Protein AF-A0A1B6EST2-F1 (afdb_monomer_lite)

Foldseek 3Di:
DDPVVLVVLCVVVDFDDDPNDTDGDDPVRSCVVVVNDDVVLVVLVVLLVVVVVLVPDDDPDPSVCVLLPDDDDDDPPPDDPCDSLNSNVVSCVVVVVVDPDDDCPVVVVVVVVSRDPVD

Organism: NCBI:txid1464854

pLDDT: mean 75.5, std 14.99, range [35.66, 92.44]

Sequence (119 aa):
MIVFENKILRIIYGPTQENGEWRKRHNRQIRDLYKDYDVLAHIKARRIRWARHVLRRERGSLLKEISLGKPE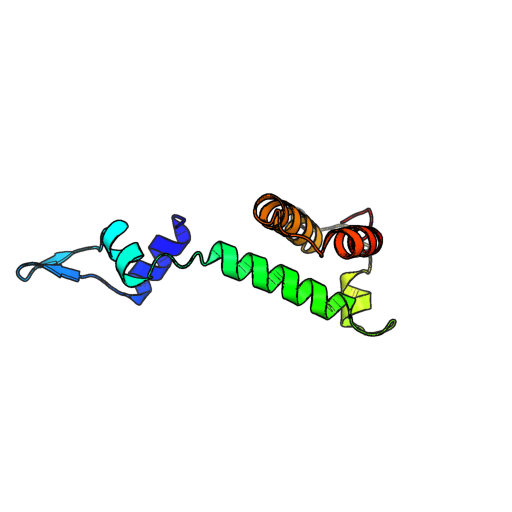GKWPLGRPKKRWWDNITRDIVKVGAAAEEAEDREMESSWCGQIPPWA

Secondary structure (DSSP, 8-state):
--HHHHHHHHHHH--EEETTEEEPPPHHHHHHHHTT--HHHHHHHHHHHHHHHHHHSPTT-HHHHHHHS---SPPPTT-----HHHHHHHHHHHHHTT---SSTHHHHHHHHTTS-TT-

Structure (mmCIF, N/CA/C/O backbone):
data_AF-A0A1B6EST2-F1
#
_entry.id   AF-A0A1B6EST2-F1
#
loop_
_atom_site.group_PDB
_atom_site.id
_atom_site.type_symbol
_atom_site.label_atom_id
_atom_site.label_alt_id
_atom_site.label_comp_id
_atom_site.label_asym_id
_atom_site.label_entity_id
_atom_site.label_seq_id
_atom_site.pdbx_PDB_ins_code
_atom_site.Cartn_x
_atom_site.Cartn_y
_atom_site.Cartn_z
_atom_site.occupancy
_atom_site.B_iso_or_equiv
_atom_site.auth_seq_id
_atom_site.auth_comp_id
_atom_site.auth_asym_id
_atom_site.auth_atom_id
_atom_site.pdbx_PDB_model_num
ATOM 1 N N . MET A 1 1 ? -11.208 -6.558 6.597 1.00 62.69 1 MET A N 1
ATOM 2 C CA . MET A 1 1 ? -9.966 -6.264 7.342 1.00 62.69 1 MET A CA 1
ATOM 3 C C . MET A 1 1 ? -9.172 -7.540 7.614 1.00 62.69 1 MET A C 1
ATOM 5 O O . MET A 1 1 ? -9.701 -8.467 8.234 1.00 62.69 1 MET A O 1
ATOM 9 N N . ILE A 1 2 ? -7.943 -7.613 7.101 1.00 76.25 2 ILE A N 1
ATOM 10 C CA . ILE A 1 2 ? -7.056 -8.791 7.174 1.00 76.25 2 ILE A CA 1
ATOM 11 C C . ILE A 1 2 ? -6.396 -8.948 8.559 1.00 76.25 2 ILE A C 1
ATOM 13 O O . ILE A 1 2 ? -6.345 -8.014 9.355 1.00 76.25 2 ILE A O 1
ATOM 17 N N . VAL A 1 3 ? -5.859 -10.139 8.863 1.00 79.06 3 VAL A N 1
ATOM 18 C CA . VAL A 1 3 ? -5.234 -10.458 10.170 1.00 79.06 3 VAL A CA 1
ATOM 19 C C . VAL A 1 3 ? -4.121 -9.472 10.548 1.00 79.06 3 VAL A C 1
ATOM 21 O O . VAL A 1 3 ? -4.037 -9.061 11.705 1.00 79.06 3 VAL A O 1
ATOM 24 N N . PHE A 1 4 ? -3.296 -9.060 9.580 1.00 81.50 4 PHE A N 1
ATOM 25 C CA . PHE A 1 4 ? -2.213 -8.101 9.809 1.00 81.50 4 PHE A CA 1
ATOM 26 C C . PHE A 1 4 ? -2.734 -6.714 10.211 1.00 81.50 4 PHE A C 1
ATOM 28 O O . PHE A 1 4 ? -2.279 -6.171 11.213 1.00 81.50 4 PHE A O 1
ATOM 35 N N . GLU A 1 5 ? -3.727 -6.175 9.498 1.00 81.19 5 GLU A N 1
ATOM 36 C CA . GLU A 1 5 ? -4.359 -4.889 9.838 1.00 81.19 5 GLU A CA 1
ATOM 37 C C . GLU A 1 5 ? -4.935 -4.927 11.253 1.00 81.19 5 GLU A C 1
ATOM 39 O O . GLU A 1 5 ? -4.609 -4.078 12.076 1.00 81.19 5 GLU A O 1
ATOM 44 N N . ASN A 1 6 ? -5.694 -5.977 11.587 1.00 85.62 6 ASN A N 1
ATOM 45 C CA . ASN A 1 6 ? -6.263 -6.137 12.927 1.00 85.62 6 ASN A CA 1
ATOM 46 C C . ASN A 1 6 ? -5.182 -6.203 14.020 1.00 85.62 6 ASN A C 1
ATOM 48 O O . ASN A 1 6 ? -5.426 -5.795 15.156 1.00 85.62 6 ASN A O 1
ATOM 52 N N . LYS A 1 7 ? -3.992 -6.735 13.709 1.00 86.12 7 LYS A N 1
ATOM 53 C CA . LYS A 1 7 ? -2.862 -6.770 14.645 1.00 86.12 7 LYS A CA 1
ATOM 54 C C . LYS A 1 7 ? -2.286 -5.371 14.865 1.00 86.12 7 LYS A C 1
ATOM 56 O O . LYS A 1 7 ? -2.124 -4.983 16.016 1.00 86.12 7 LYS A O 1
ATOM 61 N N . ILE A 1 8 ? -2.017 -4.622 13.796 1.00 86.44 8 ILE A N 1
ATOM 62 C CA . ILE A 1 8 ? -1.462 -3.262 13.879 1.00 86.44 8 ILE A CA 1
ATOM 63 C C . ILE A 1 8 ? -2.448 -2.299 14.545 1.00 86.44 8 ILE A C 1
ATOM 65 O O . ILE A 1 8 ? -2.072 -1.570 15.457 1.00 86.44 8 ILE A O 1
ATOM 69 N N . LEU A 1 9 ? -3.725 -2.341 14.167 1.00 86.00 9 LEU A N 1
ATOM 70 C CA . LEU A 1 9 ? -4.740 -1.454 14.737 1.00 86.00 9 LEU A CA 1
ATOM 71 C C . LEU A 1 9 ? -4.941 -1.690 16.239 1.00 86.00 9 LEU A C 1
ATOM 73 O O . LEU A 1 9 ? -5.159 -0.742 16.982 1.00 86.00 9 LEU A O 1
ATOM 77 N N . ARG A 1 10 ? -4.792 -2.928 16.723 1.00 90.38 10 ARG A N 1
ATOM 78 C CA . ARG A 1 10 ? -4.806 -3.218 18.167 1.00 90.38 10 ARG A CA 1
ATOM 79 C C . ARG A 1 10 ? -3.605 -2.652 18.920 1.00 90.38 10 ARG A C 1
ATOM 81 O O . ARG A 1 10 ? -3.734 -2.389 20.108 1.00 90.38 10 ARG A O 1
ATOM 88 N N . ILE A 1 11 ? -2.461 -2.491 18.256 1.00 90.06 11 ILE A N 1
ATOM 89 C CA . ILE A 1 11 ? -1.290 -1.830 18.846 1.00 90.06 11 ILE A CA 1
ATOM 90 C C . ILE A 1 11 ? -1.553 -0.324 18.942 1.00 90.06 11 ILE A C 1
ATOM 92 O O . ILE A 1 11 ? -1.305 0.261 19.986 1.00 90.06 11 ILE A O 1
ATOM 96 N N . ILE A 1 12 ? -2.112 0.280 17.887 1.00 89.88 12 ILE A N 1
ATOM 97 C CA . ILE A 1 12 ? -2.385 1.726 17.827 1.00 89.88 12 ILE A CA 1
ATOM 98 C C . ILE A 1 12 ? -3.492 2.138 18.806 1.00 89.88 12 ILE A C 1
ATOM 100 O O . ILE A 1 12 ? -3.313 3.074 19.576 1.00 89.88 12 ILE A O 1
ATOM 104 N N . TYR A 1 13 ? -4.637 1.449 18.789 1.00 88.81 13 TYR A N 1
ATOM 105 C CA . TYR A 1 13 ? -5.790 1.795 19.633 1.00 88.81 13 TYR A CA 1
ATOM 106 C C . TYR A 1 13 ? -5.711 1.240 21.057 1.00 88.81 13 TYR A C 1
ATOM 108 O O . TYR A 1 13 ? -6.545 1.584 21.895 1.00 88.81 13 TYR A O 1
ATOM 116 N N . GLY A 1 14 ? -4.756 0.347 21.317 1.00 90.44 14 GLY A N 1
ATOM 117 C CA . GLY A 1 14 ? -4.573 -0.278 22.617 1.00 90.44 14 GLY A CA 1
ATOM 118 C C . GLY A 1 14 ? -5.746 -1.159 23.086 1.00 90.44 14 GLY A C 1
ATOM 119 O O . GLY A 1 14 ? -6.721 -1.407 22.355 1.00 90.44 14 GLY A O 1
ATOM 120 N N . PRO A 1 15 ? -5.643 -1.690 24.316 1.00 91.19 15 PRO A N 1
ATOM 121 C CA . PRO A 1 15 ? -6.721 -2.425 24.970 1.00 91.19 15 PRO A CA 1
ATOM 122 C C . PRO A 1 15 ? -7.905 -1.506 25.313 1.00 91.19 15 PRO A C 1
ATOM 124 O O . PRO A 1 15 ? -7.782 -0.284 25.332 1.00 91.19 15 PRO A O 1
ATOM 127 N N . THR A 1 16 ? -9.073 -2.100 25.562 1.00 90.31 16 THR A N 1
ATOM 128 C CA . THR A 1 16 ? -10.255 -1.371 26.049 1.00 90.31 16 THR A CA 1
ATOM 129 C C . THR A 1 16 ? -10.495 -1.739 27.504 1.00 90.31 16 THR A C 1
ATOM 131 O O . THR A 1 16 ? -10.270 -2.891 27.882 1.00 90.31 16 THR A O 1
ATOM 134 N N . GLN A 1 17 ? -10.950 -0.777 28.300 1.00 91.19 17 GLN A N 1
ATOM 135 C CA . GLN A 1 17 ? -11.407 -1.036 29.657 1.00 91.19 17 GLN A CA 1
ATOM 136 C C . GLN A 1 17 ? -12.914 -1.308 29.622 1.00 91.19 17 GLN A C 1
ATOM 138 O O . GLN A 1 17 ? -13.674 -0.490 29.108 1.00 91.19 17 GLN A O 1
ATOM 143 N N . GLU A 1 18 ? -13.339 -2.456 30.140 1.00 84.94 18 GLU A N 1
ATOM 144 C CA . GLU A 1 18 ? -14.750 -2.776 30.371 1.00 84.94 18 GLU A CA 1
ATOM 145 C C . GLU A 1 18 ? -14.912 -3.201 31.828 1.00 84.94 18 GLU A C 1
ATOM 147 O O . GLU A 1 18 ? -14.202 -4.083 32.298 1.00 84.94 18 GLU A O 1
ATOM 152 N N . ASN A 1 19 ? -15.816 -2.537 32.555 1.00 84.94 19 ASN A N 1
ATOM 153 C CA . ASN A 1 19 ? -16.109 -2.812 33.968 1.00 84.94 19 ASN A CA 1
ATOM 154 C C . ASN A 1 19 ? -14.870 -2.829 34.889 1.00 84.94 19 ASN A C 1
ATOM 156 O O . ASN A 1 19 ? -14.813 -3.587 35.850 1.00 84.94 19 ASN A O 1
ATOM 160 N N . GLY A 1 20 ? -13.871 -1.991 34.595 1.00 88.62 20 GLY A N 1
ATOM 161 C CA . GLY A 1 20 ? -12.626 -1.902 35.367 1.00 88.62 20 GLY A CA 1
ATOM 162 C C . GLY A 1 20 ? -11.522 -2.867 34.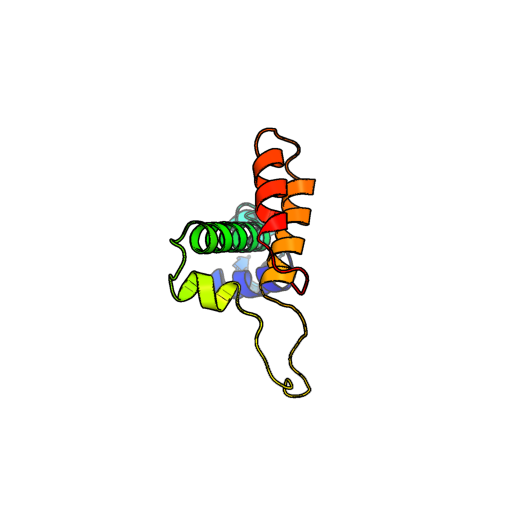922 1.00 88.62 20 GLY A C 1
ATOM 163 O O . GLY A 1 20 ? -10.367 -2.650 35.282 1.00 88.62 20 GLY A O 1
ATOM 164 N N . GLU A 1 21 ? -11.822 -3.852 34.072 1.00 91.81 21 GLU A N 1
ATOM 165 C CA . GLU A 1 21 ? -10.840 -4.805 33.554 1.00 91.81 21 GLU A CA 1
ATOM 166 C C . GLU A 1 21 ? -10.321 -4.409 32.170 1.00 91.81 21 GLU A C 1
ATOM 168 O O . GLU A 1 21 ? -11.063 -3.987 31.276 1.00 91.81 21 GLU A O 1
ATOM 173 N N . TRP A 1 22 ? -9.013 -4.577 31.972 1.00 91.31 22 TRP A N 1
ATOM 174 C CA . TRP A 1 22 ? -8.376 -4.365 30.678 1.00 91.31 22 TRP A CA 1
ATOM 175 C C . TRP A 1 22 ? -8.499 -5.611 29.818 1.00 91.31 22 TRP A C 1
ATOM 177 O O . TRP A 1 22 ? -7.993 -6.677 30.164 1.00 91.31 22 TRP A O 1
ATOM 187 N N . ARG A 1 23 ? -9.093 -5.459 28.635 1.00 92.44 23 ARG A N 1
ATOM 188 C CA . ARG A 1 23 ? -9.223 -6.560 27.683 1.00 92.44 23 ARG A CA 1
ATOM 189 C C . ARG A 1 23 ? -8.807 -6.182 26.273 1.00 92.44 23 ARG A C 1
ATOM 191 O O . ARG A 1 23 ? -8.830 -5.025 25.844 1.00 92.44 23 ARG A O 1
ATOM 198 N N . LYS A 1 24 ? -8.462 -7.209 25.498 1.00 89.50 24 LYS A N 1
ATOM 199 C CA . LYS A 1 24 ? -8.162 -7.072 24.071 1.00 89.50 24 LYS A CA 1
ATOM 200 C C . LYS A 1 24 ? -9.442 -6.743 23.295 1.00 89.50 24 LYS A C 1
ATOM 202 O O . LYS A 1 24 ? -10.459 -7.415 23.450 1.00 89.50 24 LYS A O 1
ATOM 207 N N . ARG A 1 25 ? -9.375 -5.747 22.405 1.00 91.31 25 ARG A N 1
ATOM 208 C CA . ARG A 1 25 ? -10.498 -5.360 21.530 1.00 91.31 25 ARG A CA 1
ATOM 209 C C . ARG A 1 25 ? -10.874 -6.472 20.543 1.00 91.31 25 ARG A C 1
ATOM 211 O O . ARG A 1 25 ? -9.997 -7.074 19.904 1.00 91.31 25 ARG A O 1
ATOM 218 N N . HIS A 1 26 ? -12.172 -6.706 20.351 1.00 89.44 26 HIS A N 1
ATOM 219 C CA . HIS A 1 26 ? -12.688 -7.623 19.326 1.00 89.44 26 HIS A CA 1
ATOM 220 C C . HIS A 1 26 ? -12.567 -7.031 17.917 1.00 89.44 26 HIS A C 1
ATOM 222 O O . HIS A 1 26 ? -12.454 -5.821 17.743 1.00 89.44 26 HIS A O 1
ATOM 228 N N . ASN A 1 27 ? -12.618 -7.887 16.890 1.00 87.00 27 ASN A N 1
ATOM 229 C CA . ASN A 1 27 ? -12.494 -7.441 15.497 1.00 87.00 27 ASN A CA 1
ATOM 230 C C . ASN A 1 27 ? -13.608 -6.458 15.098 1.00 87.00 27 ASN A C 1
ATOM 232 O O . ASN A 1 27 ? -13.335 -5.541 14.337 1.00 87.00 27 ASN A O 1
ATOM 236 N N . ARG A 1 28 ? -14.832 -6.616 15.626 1.00 87.44 28 ARG A N 1
ATOM 237 C CA . ARG A 1 28 ? -15.950 -5.692 15.367 1.00 87.44 28 ARG A CA 1
ATOM 238 C C . ARG A 1 28 ? -15.651 -4.283 15.887 1.00 87.44 28 ARG A C 1
ATOM 240 O O . ARG A 1 28 ? -15.635 -3.351 15.105 1.00 87.44 28 ARG A O 1
ATOM 247 N N . GLN A 1 29 ? -15.241 -4.175 17.152 1.00 88.56 29 GLN A N 1
ATOM 248 C CA . GLN A 1 29 ? -14.851 -2.903 17.775 1.00 88.56 29 GLN A CA 1
ATOM 249 C C . GLN A 1 29 ? -13.711 -2.204 17.019 1.00 88.56 29 GLN A C 1
ATOM 251 O O . GLN A 1 29 ? -13.704 -0.986 16.897 1.00 88.56 29 GLN A O 1
ATOM 256 N N . ILE A 1 30 ? -12.739 -2.965 16.503 1.00 88.00 30 ILE A N 1
ATOM 257 C CA . ILE A 1 30 ? -11.656 -2.407 15.678 1.00 88.00 30 ILE A CA 1
ATOM 258 C C . ILE A 1 30 ? -12.188 -1.869 14.342 1.00 88.00 30 ILE A C 1
ATOM 260 O O . ILE A 1 30 ? -11.745 -0.809 13.909 1.00 88.00 30 ILE A O 1
ATOM 264 N N . ARG A 1 31 ? -13.140 -2.562 13.702 1.00 83.00 31 ARG A N 1
ATOM 265 C CA . ARG A 1 31 ? -13.774 -2.087 12.460 1.00 83.00 31 ARG A CA 1
ATOM 266 C C . ARG A 1 31 ? -14.600 -0.827 12.687 1.00 83.00 31 ARG A C 1
ATOM 268 O O . ARG A 1 31 ? -14.457 0.106 11.908 1.00 83.00 31 ARG A O 1
ATOM 275 N N . ASP A 1 32 ? -15.365 -0.776 13.774 1.00 86.56 32 ASP A N 1
ATOM 276 C CA . ASP A 1 32 ? -16.189 0.384 14.125 1.00 86.56 32 ASP A CA 1
ATOM 277 C C . ASP A 1 32 ? -15.311 1.623 14.386 1.00 86.56 32 ASP A C 1
ATOM 279 O O . ASP A 1 32 ? -15.589 2.709 13.881 1.00 86.56 32 ASP A O 1
ATOM 283 N N . LEU A 1 33 ? -14.190 1.450 15.100 1.00 86.06 33 LEU A N 1
ATOM 284 C CA . LEU A 1 33 ? -13.207 2.516 15.337 1.00 86.06 33 LEU A CA 1
ATOM 285 C C . LEU A 1 33 ? -12.538 3.014 14.052 1.00 86.06 33 LEU A C 1
ATOM 287 O O . LEU A 1 33 ? -12.291 4.210 13.903 1.00 86.06 33 LEU A O 1
ATOM 291 N N . TYR A 1 34 ? -12.217 2.090 13.146 1.00 80.44 34 TYR A N 1
ATOM 292 C CA . TYR A 1 34 ? -11.515 2.385 11.900 1.00 80.44 34 TYR A CA 1
ATOM 293 C C . TYR A 1 34 ? -12.457 2.734 10.732 1.00 80.44 34 TYR A C 1
ATOM 295 O O . TYR A 1 34 ? -11.985 3.053 9.641 1.00 80.44 34 TYR A O 1
ATOM 303 N N . LYS A 1 35 ? -13.780 2.694 10.957 1.00 78.31 35 LYS A N 1
ATOM 304 C CA . LYS A 1 35 ? -14.843 3.025 9.992 1.00 78.31 35 LYS A CA 1
ATOM 305 C C . LYS A 1 35 ? -14.738 2.268 8.661 1.00 78.31 35 LYS A C 1
ATOM 307 O O . LYS A 1 35 ? -14.925 2.856 7.601 1.00 78.31 35 LYS A O 1
ATOM 312 N N . ASP A 1 36 ? -14.399 0.980 8.717 1.00 67.06 36 ASP A N 1
ATOM 313 C CA . ASP A 1 36 ? -14.292 0.098 7.538 1.00 67.06 36 ASP A CA 1
ATOM 314 C C . ASP A 1 36 ? -13.340 0.571 6.422 1.00 67.06 36 ASP A C 1
ATOM 316 O O . ASP A 1 36 ? -13.445 0.149 5.270 1.00 67.06 36 ASP A O 1
ATOM 320 N N . TYR A 1 37 ? -12.335 1.387 6.745 1.00 69.62 37 TYR A N 1
ATOM 321 C CA . TYR A 1 37 ? -11.322 1.735 5.757 1.00 69.62 37 TYR A CA 1
ATOM 322 C C . TYR A 1 37 ? -10.483 0.495 5.384 1.00 69.62 37 TYR A C 1
ATOM 324 O O . TYR A 1 37 ? -9.887 -0.165 6.239 1.00 69.62 37 TYR A O 1
ATOM 332 N N . ASP A 1 38 ? -10.445 0.143 4.098 1.00 76.19 38 ASP A N 1
ATOM 333 C CA . ASP A 1 38 ? -9.630 -0.967 3.599 1.00 76.19 38 ASP A CA 1
ATOM 334 C C . ASP A 1 38 ? -8.203 -0.465 3.321 1.00 76.19 38 ASP A C 1
ATOM 336 O O . ASP A 1 38 ? -7.907 0.132 2.279 1.00 76.19 38 ASP A O 1
ATOM 340 N N . VAL A 1 39 ? -7.296 -0.688 4.281 1.00 77.12 39 VAL A N 1
ATOM 341 C CA . VAL A 1 39 ? -5.893 -0.252 4.176 1.00 77.12 39 VAL A CA 1
ATOM 342 C C . VAL A 1 39 ? -5.213 -0.918 2.991 1.00 77.12 39 VAL A C 1
ATOM 344 O O . VAL A 1 39 ? -4.450 -0.264 2.277 1.00 77.12 39 VAL A O 1
ATOM 347 N N . LEU A 1 40 ? -5.493 -2.199 2.738 1.00 77.94 40 LEU A N 1
ATOM 348 C CA . LEU A 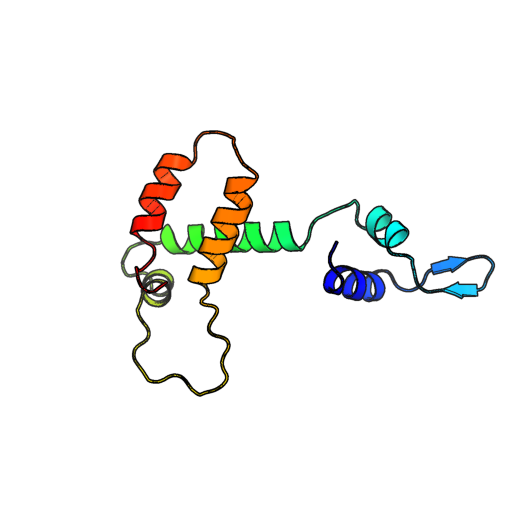1 40 ? -4.988 -2.876 1.552 1.00 77.94 40 LEU A CA 1
ATOM 349 C C . LEU A 1 40 ? -5.480 -2.209 0.271 1.00 77.94 40 LEU A C 1
ATOM 351 O O . LEU A 1 40 ? -4.666 -2.010 -0.631 1.00 77.94 40 LEU A O 1
ATOM 355 N N . ALA A 1 41 ? -6.766 -1.873 0.168 1.00 79.38 41 ALA A N 1
ATOM 356 C CA . ALA A 1 41 ? -7.294 -1.173 -1.003 1.00 79.38 41 ALA A CA 1
ATOM 357 C C . ALA A 1 41 ? -6.583 0.172 -1.209 1.00 79.38 41 ALA A C 1
ATOM 359 O O . ALA A 1 41 ? -6.112 0.455 -2.311 1.00 79.38 41 ALA A O 1
ATOM 360 N N . HIS A 1 42 ? -6.384 0.949 -0.140 1.00 82.56 42 HIS A N 1
ATOM 361 C CA . HIS A 1 42 ? -5.647 2.215 -0.211 1.00 82.56 42 HIS A CA 1
ATOM 362 C C . HIS A 1 42 ? -4.188 2.042 -0.639 1.00 82.56 42 HIS A C 1
ATOM 364 O O . HIS A 1 42 ? -3.676 2.794 -1.472 1.00 82.56 42 HIS A O 1
ATOM 370 N N . ILE A 1 43 ? -3.496 1.037 -0.096 1.00 84.62 43 ILE A N 1
ATOM 371 C CA . ILE A 1 43 ? -2.110 0.725 -0.467 1.00 84.62 43 ILE A CA 1
ATOM 372 C C . ILE A 1 43 ? -2.027 0.347 -1.950 1.00 84.62 43 ILE A C 1
ATOM 374 O O . ILE A 1 43 ? -1.126 0.823 -2.645 1.00 84.62 43 ILE A O 1
ATOM 378 N N . LYS A 1 44 ? -2.954 -0.481 -2.447 1.00 84.19 44 LYS A N 1
ATOM 379 C CA . LYS A 1 44 ? -3.024 -0.863 -3.867 1.00 84.19 44 LYS A CA 1
ATOM 380 C C . LYS A 1 44 ? -3.280 0.354 -4.753 1.00 84.19 44 LYS A C 1
ATOM 382 O O . LYS A 1 44 ? -2.526 0.584 -5.695 1.00 84.19 44 LYS A O 1
ATOM 387 N N . ALA A 1 45 ? -4.256 1.193 -4.402 1.00 83.44 45 ALA A N 1
ATOM 388 C CA . ALA A 1 45 ? -4.563 2.418 -5.137 1.00 83.44 45 ALA A CA 1
ATOM 389 C C . ALA A 1 45 ? -3.354 3.373 -5.198 1.00 83.44 45 ALA A C 1
ATOM 391 O O . ALA A 1 45 ? -3.019 3.901 -6.260 1.00 83.44 45 ALA A O 1
ATOM 392 N N . ARG A 1 46 ? -2.630 3.551 -4.083 1.00 87.69 46 ARG A N 1
ATOM 393 C CA . ARG A 1 46 ? -1.383 4.340 -4.046 1.00 87.69 46 ARG A CA 1
ATOM 394 C C . ARG A 1 46 ? -0.285 3.737 -4.911 1.00 87.69 46 ARG A C 1
ATOM 396 O O . ARG A 1 46 ? 0.428 4.491 -5.568 1.00 87.69 46 ARG A O 1
ATOM 403 N N . ARG A 1 47 ? -0.156 2.409 -4.947 1.00 88.56 47 ARG A N 1
ATOM 404 C CA . ARG A 1 47 ? 0.823 1.718 -5.797 1.00 88.56 47 ARG A CA 1
ATOM 405 C C . ARG A 1 47 ? 0.551 1.960 -7.279 1.00 88.56 47 ARG A C 1
ATOM 407 O O . ARG A 1 47 ? 1.470 2.338 -8.000 1.00 88.56 47 ARG A O 1
ATOM 414 N N . ILE A 1 48 ? -0.705 1.828 -7.705 1.00 85.69 48 ILE A N 1
ATOM 415 C CA . ILE A 1 48 ? -1.132 2.118 -9.083 1.00 85.69 48 ILE A CA 1
ATOM 416 C C . ILE A 1 48 ? -0.891 3.597 -9.414 1.00 85.69 48 ILE A C 1
ATOM 418 O O . ILE A 1 48 ? -0.295 3.917 -10.442 1.00 85.69 48 ILE A O 1
ATOM 422 N N . ARG A 1 49 ? -1.258 4.520 -8.513 1.00 87.06 49 ARG A N 1
ATOM 423 C CA . ARG A 1 49 ? -0.997 5.960 -8.689 1.00 87.06 49 ARG A CA 1
ATOM 424 C C . ARG A 1 49 ? 0.495 6.262 -8.851 1.00 87.06 49 ARG A C 1
ATOM 426 O O . ARG A 1 49 ? 0.863 7.097 -9.675 1.00 87.06 49 ARG A O 1
ATOM 433 N N . TRP A 1 50 ? 1.353 5.590 -8.088 1.00 88.56 50 TRP A N 1
ATOM 434 C CA . TRP A 1 50 ? 2.801 5.746 -8.200 1.00 88.56 50 TRP A CA 1
ATOM 435 C C . TRP A 1 50 ? 3.325 5.228 -9.538 1.00 88.56 50 TRP A C 1
ATOM 437 O O . TRP A 1 50 ? 4.087 5.923 -10.205 1.00 88.56 50 TRP A O 1
ATOM 447 N N . ALA A 1 51 ? 2.879 4.044 -9.968 1.00 86.81 51 ALA A N 1
ATOM 448 C CA . ALA A 1 51 ? 3.198 3.509 -11.290 1.00 86.81 51 ALA A CA 1
ATOM 449 C C . ALA A 1 51 ? 2.804 4.503 -12.393 1.00 86.81 51 ALA A C 1
ATOM 451 O O . ALA A 1 51 ? 3.587 4.783 -13.301 1.00 86.81 51 ALA A O 1
ATOM 452 N N . ARG A 1 52 ? 1.632 5.134 -12.235 1.00 85.12 52 ARG A N 1
ATOM 453 C CA . ARG A 1 52 ? 1.155 6.192 -13.125 1.00 85.12 52 ARG A CA 1
ATOM 454 C C . ARG A 1 52 ? 2.046 7.420 -13.149 1.00 85.12 52 ARG A C 1
ATOM 456 O O . ARG A 1 52 ? 2.315 7.957 -14.221 1.00 85.12 52 ARG A O 1
ATOM 463 N N . HIS A 1 53 ? 2.532 7.850 -11.993 1.00 85.94 53 HIS A N 1
ATOM 464 C CA . HIS A 1 53 ? 3.489 8.946 -11.913 1.00 85.94 53 HIS A CA 1
ATOM 465 C C . HIS A 1 53 ? 4.808 8.613 -12.629 1.00 85.94 53 HIS A C 1
ATOM 467 O O . HIS A 1 53 ? 5.303 9.436 -13.394 1.00 85.94 53 HIS A O 1
ATOM 473 N N . VAL A 1 54 ? 5.350 7.407 -12.428 1.00 85.94 54 VAL A N 1
ATOM 474 C CA . VAL A 1 54 ? 6.596 6.963 -13.077 1.00 85.94 54 VAL A CA 1
ATOM 475 C C . VAL A 1 54 ? 6.447 6.935 -14.599 1.00 85.94 54 VAL A C 1
ATOM 477 O O . VAL A 1 54 ? 7.312 7.451 -15.302 1.00 85.94 54 VAL A O 1
ATOM 480 N N . LEU A 1 55 ? 5.339 6.399 -15.116 1.00 83.19 55 LEU A N 1
ATOM 481 C CA . LEU A 1 55 ? 5.113 6.287 -16.559 1.00 83.19 55 LEU A CA 1
ATOM 482 C C . LEU A 1 55 ? 4.847 7.634 -17.245 1.00 83.19 55 LEU A C 1
ATOM 484 O O . LEU A 1 55 ? 5.235 7.809 -18.398 1.00 83.19 55 LEU A O 1
ATOM 488 N N . ARG A 1 56 ? 4.275 8.617 -16.540 1.00 84.00 56 ARG A N 1
ATOM 489 C CA . ARG A 1 56 ? 4.081 9.984 -17.060 1.00 84.00 56 ARG A CA 1
ATOM 490 C C . ARG A 1 56 ? 5.364 10.813 -17.152 1.00 84.00 56 ARG A C 1
ATOM 492 O O . ARG A 1 56 ? 5.334 11.874 -17.765 1.00 84.00 56 ARG A O 1
ATOM 499 N N . ARG A 1 57 ? 6.470 10.378 -16.540 1.00 86.69 57 ARG A N 1
ATOM 500 C CA . ARG A 1 57 ? 7.749 11.093 -16.658 1.00 86.69 57 ARG A CA 1
ATOM 501 C C . ARG A 1 57 ? 8.281 11.053 -18.092 1.00 86.69 57 ARG A C 1
ATOM 503 O O . ARG A 1 57 ? 7.986 10.136 -18.864 1.00 86.69 57 ARG A O 1
ATOM 510 N N . GLU A 1 58 ? 9.086 12.057 -18.420 1.00 86.81 58 GLU A N 1
ATOM 511 C CA . GLU A 1 58 ? 9.762 12.176 -19.709 1.00 86.81 58 GLU A CA 1
ATOM 512 C C . GLU A 1 58 ? 10.671 10.968 -19.986 1.00 86.81 58 GLU A C 1
ATOM 514 O O . GLU A 1 58 ? 11.192 10.322 -19.066 1.00 86.81 58 GLU A O 1
ATOM 519 N N . ARG A 1 59 ? 10.837 10.647 -21.272 1.00 80.25 59 ARG A N 1
ATOM 520 C CA . ARG A 1 59 ? 11.779 9.625 -21.736 1.00 80.25 59 ARG A CA 1
ATOM 521 C C . ARG A 1 59 ? 13.206 10.053 -21.369 1.00 80.25 59 ARG A C 1
ATOM 523 O O . ARG A 1 59 ? 13.546 11.215 -21.536 1.00 80.25 59 ARG A O 1
ATOM 530 N N . GLY A 1 60 ? 14.019 9.145 -20.827 1.00 82.06 60 GLY A N 1
ATOM 531 C CA . GLY A 1 60 ? 15.337 9.487 -20.279 1.00 82.06 60 GLY A CA 1
ATOM 532 C C . GLY A 1 60 ? 15.334 9.908 -18.803 1.00 82.06 60 GLY A C 1
ATOM 533 O O . GLY A 1 60 ? 16.399 10.058 -18.207 1.00 82.06 60 GLY A O 1
ATOM 534 N N . SER A 1 61 ? 14.168 10.039 -18.153 1.00 89.25 61 SER A N 1
ATOM 535 C CA . SER A 1 61 ? 14.134 10.201 -16.697 1.00 89.25 61 SER A CA 1
ATOM 536 C C . SER A 1 61 ? 14.635 8.929 -16.014 1.00 89.25 61 SER A C 1
ATOM 538 O O . SER A 1 61 ? 14.041 7.866 -16.186 1.00 89.25 61 SER A O 1
ATOM 540 N N . LEU A 1 62 ? 15.657 9.052 -15.161 1.00 88.06 62 LEU A N 1
ATOM 541 C CA . LEU A 1 62 ? 16.281 7.931 -14.445 1.00 88.06 62 LEU A CA 1
ATOM 542 C C . LEU A 1 62 ? 15.264 6.978 -13.799 1.00 88.06 62 LEU A C 1
ATOM 544 O O . LEU A 1 62 ? 15.388 5.764 -13.909 1.00 88.06 62 LEU A O 1
ATOM 548 N N . LEU A 1 63 ? 14.226 7.518 -13.153 1.00 85.69 63 LEU A N 1
ATOM 549 C CA . LEU A 1 63 ? 13.191 6.703 -12.511 1.00 85.69 63 LEU A CA 1
ATOM 550 C C . LEU A 1 63 ? 12.398 5.862 -13.513 1.00 85.69 63 LEU A C 1
ATOM 552 O O . LEU A 1 63 ? 12.070 4.716 -13.212 1.00 85.69 63 LEU A O 1
ATOM 556 N N . LYS A 1 64 ? 12.076 6.420 -14.683 1.00 85.50 64 LYS A N 1
ATOM 557 C CA . LYS A 1 64 ? 11.334 5.719 -15.733 1.00 85.50 64 LYS A CA 1
ATOM 558 C C . LYS A 1 64 ? 12.217 4.665 -16.398 1.00 85.50 64 LYS A C 1
ATOM 560 O O . LYS A 1 64 ? 11.783 3.525 -16.520 1.00 85.50 64 LYS A O 1
ATOM 565 N N . GLU A 1 65 ? 13.465 5.013 -16.704 1.00 86.31 65 GLU A N 1
ATOM 566 C CA . GLU A 1 65 ? 14.447 4.097 -17.293 1.00 86.31 65 GLU A CA 1
ATOM 567 C C . GLU A 1 65 ? 14.774 2.922 -16.362 1.00 86.31 65 GLU A C 1
ATOM 569 O O . GLU A 1 65 ? 14.696 1.774 -16.781 1.00 86.31 65 GLU A O 1
ATOM 574 N N . ILE A 1 66 ? 15.044 3.163 -15.072 1.00 85.56 66 ILE A N 1
ATOM 575 C CA . ILE A 1 66 ? 15.292 2.082 -14.099 1.00 85.56 66 ILE A CA 1
ATOM 576 C C . ILE A 1 66 ? 14.051 1.204 -13.924 1.00 85.56 66 ILE A C 1
ATOM 578 O O . ILE A 1 66 ? 14.167 -0.014 -13.804 1.00 85.56 66 ILE A O 1
ATOM 582 N N . SER A 1 67 ? 12.861 1.809 -13.881 1.00 82.81 67 SER A N 1
ATOM 583 C CA . SER A 1 67 ? 11.627 1.051 -13.655 1.00 82.81 67 SER A CA 1
ATOM 584 C C . SER A 1 67 ? 11.274 0.158 -14.843 1.00 82.81 67 SER A C 1
ATOM 586 O O . SER A 1 67 ? 10.751 -0.932 -14.631 1.00 82.81 67 SER A O 1
ATOM 588 N N . LEU A 1 68 ? 11.530 0.605 -16.075 1.00 81.00 68 LEU A N 1
ATOM 589 C CA . LEU A 1 68 ? 11.266 -0.156 -17.303 1.00 81.00 68 LEU A CA 1
ATOM 590 C C . LEU A 1 68 ? 12.451 -1.031 -17.737 1.00 81.00 68 LEU A C 1
ATOM 592 O O . LEU A 1 68 ? 12.278 -1.962 -18.524 1.00 81.00 68 LEU A O 1
ATOM 596 N N . GLY A 1 69 ? 13.646 -0.746 -17.224 1.00 79.50 69 GLY A N 1
ATOM 597 C CA . GLY A 1 69 ? 14.874 -1.458 -17.535 1.00 79.50 69 GLY A CA 1
ATOM 598 C C . GLY A 1 69 ? 14.829 -2.908 -17.070 1.00 79.50 69 GLY A C 1
ATOM 599 O O . GLY A 1 69 ? 14.380 -3.222 -15.966 1.00 79.50 69 GLY A O 1
ATOM 600 N N . LYS A 1 70 ? 15.317 -3.813 -17.921 1.00 74.81 70 LYS A N 1
ATOM 601 C CA . LYS A 1 70 ? 15.466 -5.228 -17.582 1.00 74.81 70 LYS A CA 1
ATOM 602 C C . LYS A 1 70 ? 16.749 -5.397 -16.760 1.00 74.81 70 LYS A C 1
ATOM 604 O O . LYS A 1 70 ? 17.826 -5.176 -17.304 1.00 74.81 70 LYS A O 1
ATOM 609 N N . PRO A 1 71 ? 16.678 -5.789 -15.478 1.00 69.50 71 PRO A N 1
ATOM 610 C CA . PRO A 1 71 ? 17.881 -6.052 -14.700 1.00 69.50 71 PRO A CA 1
ATOM 611 C C . PRO A 1 71 ? 18.606 -7.278 -15.268 1.00 69.50 71 PRO A C 1
ATOM 613 O O . PRO A 1 71 ? 18.039 -8.373 -15.334 1.00 69.50 71 PRO A O 1
ATOM 616 N N . GLU A 1 72 ? 19.858 -7.093 -15.672 1.00 72.31 72 GLU A N 1
ATOM 617 C CA . GLU A 1 72 ? 20.730 -8.166 -16.144 1.00 72.31 72 GLU A CA 1
ATOM 618 C C . GLU A 1 72 ? 21.525 -8.758 -14.972 1.00 72.31 72 GLU A C 1
ATOM 620 O O . GLU A 1 72 ? 22.038 -8.032 -14.121 1.00 72.31 72 GLU A O 1
ATOM 625 N N . GLY A 1 73 ? 21.597 -10.091 -14.895 1.00 74.00 73 GLY A N 1
ATOM 626 C CA . GLY A 1 73 ? 22.352 -10.805 -13.860 1.00 74.00 73 GLY A CA 1
ATOM 627 C C . GLY A 1 73 ? 21.625 -12.006 -13.248 1.00 74.00 73 GLY A C 1
ATOM 628 O O . GLY A 1 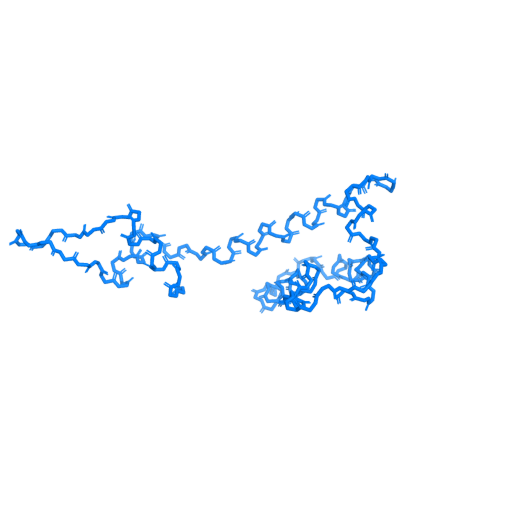73 ? 20.405 -12.163 -13.352 1.00 74.00 73 GLY A O 1
ATOM 629 N N . LYS A 1 74 ? 22.397 -12.885 -12.595 1.00 68.75 74 LYS A N 1
ATOM 630 C CA . LYS A 1 74 ? 21.860 -13.995 -11.794 1.00 68.75 74 LYS A CA 1
ATOM 631 C C . LYS A 1 74 ? 21.422 -13.465 -10.432 1.00 68.75 74 LYS A C 1
ATOM 633 O O . LYS A 1 74 ? 22.181 -12.790 -9.743 1.00 68.75 74 LYS A O 1
ATOM 638 N N . TRP A 1 75 ? 20.198 -13.794 -10.040 1.00 65.69 75 TRP A N 1
ATOM 639 C CA . TRP A 1 75 ? 19.649 -13.375 -8.757 1.00 65.69 75 TRP A CA 1
ATOM 640 C C . TRP A 1 75 ? 20.136 -14.292 -7.632 1.00 65.69 75 TRP A C 1
ATOM 642 O O . TRP A 1 75 ? 20.194 -15.508 -7.834 1.00 65.69 75 TRP A O 1
ATOM 652 N N . PRO A 1 76 ? 20.436 -13.748 -6.441 1.00 71.19 76 PRO A N 1
ATOM 653 C CA . PRO A 1 76 ? 20.727 -14.569 -5.276 1.00 71.19 76 PRO A CA 1
ATOM 654 C C . PRO A 1 76 ? 19.521 -15.458 -4.942 1.00 71.19 76 PRO A C 1
ATOM 656 O O . PRO A 1 76 ? 18.367 -15.014 -4.962 1.00 71.19 76 PRO A O 1
ATOM 659 N N . LEU A 1 77 ? 19.795 -16.730 -4.651 1.00 74.62 77 LEU A N 1
ATOM 660 C CA . LEU A 1 77 ? 18.782 -17.706 -4.255 1.00 74.62 77 LEU A CA 1
ATOM 661 C C . LEU A 1 77 ? 18.070 -17.237 -2.974 1.00 74.62 77 LEU A C 1
ATOM 663 O O . LEU A 1 77 ? 18.714 -16.829 -2.014 1.00 74.62 77 LEU A O 1
ATOM 667 N N . GLY A 1 78 ? 16.733 -17.284 -2.971 1.00 73.38 78 GLY A N 1
ATOM 668 C CA . GLY A 1 78 ? 15.898 -16.982 -1.797 1.00 73.38 78 GLY A CA 1
ATOM 669 C C . GLY A 1 78 ? 15.081 -15.684 -1.861 1.00 73.38 78 GLY A C 1
ATOM 670 O O . GLY A 1 78 ? 14.167 -15.509 -1.056 1.00 73.38 78 GLY A O 1
ATOM 671 N N . ARG A 1 79 ? 15.322 -14.786 -2.828 1.00 66.94 79 ARG A N 1
ATOM 672 C CA . ARG A 1 79 ? 14.487 -13.579 -2.982 1.00 66.94 79 ARG A CA 1
ATOM 673 C C . ARG A 1 79 ? 13.114 -13.934 -3.586 1.00 66.94 79 ARG A C 1
ATOM 675 O O . ARG A 1 79 ? 13.071 -14.592 -4.627 1.00 66.94 79 ARG A O 1
ATOM 682 N N . PRO A 1 80 ? 11.984 -13.488 -2.997 1.00 63.75 80 PRO A N 1
ATOM 683 C CA . PRO A 1 80 ? 10.660 -13.724 -3.566 1.00 63.75 80 PRO A CA 1
ATOM 684 C C . PRO A 1 80 ? 10.547 -13.160 -4.986 1.00 63.75 80 PRO A C 1
ATOM 686 O O . PRO A 1 80 ? 10.868 -11.998 -5.223 1.00 63.75 80 PRO A O 1
ATOM 689 N N . LYS A 1 81 ? 10.022 -13.966 -5.917 1.00 62.62 81 LYS A N 1
ATOM 690 C CA . LYS A 1 81 ? 9.897 -13.634 -7.349 1.00 62.62 81 LYS A CA 1
ATOM 691 C C . LYS A 1 81 ? 8.893 -12.518 -7.679 1.00 62.62 81 LYS A C 1
ATOM 693 O O . LYS A 1 81 ? 8.727 -12.220 -8.851 1.00 62.62 81 LYS A O 1
ATOM 698 N N . LYS A 1 82 ? 8.193 -11.929 -6.700 1.00 63.56 82 LYS A N 1
ATOM 699 C CA . LYS A 1 82 ? 7.122 -10.956 -6.975 1.00 63.56 82 LYS A CA 1
ATOM 700 C C . LYS A 1 82 ? 7.721 -9.629 -7.428 1.00 63.56 82 LYS A C 1
ATOM 702 O O . LYS A 1 82 ? 8.216 -8.867 -6.594 1.00 63.56 82 LYS A O 1
ATOM 707 N N . ARG A 1 83 ? 7.657 -9.357 -8.731 1.00 73.88 83 ARG A N 1
ATOM 708 C CA . ARG A 1 83 ? 8.129 -8.105 -9.320 1.00 73.88 83 ARG A CA 1
ATOM 709 C C . ARG A 1 83 ? 7.215 -6.965 -8.880 1.00 73.88 83 ARG A C 1
ATOM 711 O O . ARG A 1 83 ? 6.045 -7.147 -8.536 1.00 73.88 83 ARG A O 1
ATOM 718 N N . TRP A 1 84 ? 7.768 -5.761 -8.821 1.00 80.00 84 TRP A N 1
ATOM 719 C CA . TRP A 1 84 ? 6.969 -4.562 -8.572 1.00 80.00 84 TRP A CA 1
ATOM 720 C C . TRP A 1 84 ? 5.851 -4.439 -9.622 1.00 80.00 84 TRP A C 1
ATOM 722 O O . TRP A 1 84 ? 4.696 -4.235 -9.251 1.00 80.00 84 TRP A O 1
ATOM 732 N N . TRP A 1 85 ? 6.183 -4.692 -10.893 1.00 82.06 85 TRP A N 1
ATOM 733 C CA . TRP A 1 85 ? 5.229 -4.705 -12.000 1.00 82.06 85 TRP A CA 1
ATOM 734 C C . TRP A 1 85 ? 4.220 -5.854 -11.924 1.00 82.06 85 TRP A C 1
ATOM 736 O O . TRP A 1 85 ? 3.037 -5.549 -11.935 1.00 82.06 85 TRP A O 1
ATOM 746 N N . ASP A 1 86 ? 4.627 -7.110 -11.680 1.00 81.56 86 ASP A N 1
ATOM 747 C CA . ASP A 1 86 ? 3.706 -8.222 -11.349 1.00 81.56 86 ASP A CA 1
ATOM 748 C C . ASP A 1 86 ? 2.624 -7.828 -10.324 1.00 81.56 86 ASP A C 1
ATOM 750 O O . ASP A 1 86 ? 1.448 -8.193 -10.423 1.00 81.56 86 ASP A O 1
ATOM 754 N N . ASN A 1 87 ? 3.035 -7.121 -9.265 1.00 83.38 87 ASN A N 1
ATOM 755 C CA . ASN A 1 87 ? 2.120 -6.699 -8.214 1.00 83.38 87 ASN A CA 1
ATOM 756 C C . ASN A 1 87 ? 1.193 -5.579 -8.684 1.00 83.38 87 ASN A C 1
ATOM 758 O O . ASN A 1 87 ? 0.031 -5.590 -8.295 1.00 83.38 87 ASN A O 1
ATOM 762 N N . ILE A 1 88 ? 1.680 -4.646 -9.505 1.00 84.50 88 ILE A N 1
ATOM 763 C CA . ILE A 1 88 ? 0.846 -3.612 -10.125 1.00 84.50 88 ILE A CA 1
ATOM 764 C C . ILE A 1 88 ? -0.164 -4.246 -11.072 1.00 84.50 88 ILE A C 1
ATOM 766 O O . ILE A 1 88 ? -1.342 -3.957 -10.929 1.00 84.50 88 ILE A O 1
ATOM 770 N N . THR A 1 89 ? 0.248 -5.151 -11.961 1.00 82.56 89 THR A N 1
ATOM 771 C CA . THR A 1 89 ? -0.651 -5.845 -12.892 1.00 82.56 89 THR A CA 1
ATOM 772 C C . THR A 1 89 ? -1.751 -6.577 -12.131 1.00 82.56 89 THR A C 1
ATOM 774 O O . THR A 1 89 ? -2.932 -6.430 -12.429 1.00 82.56 89 THR A O 1
ATOM 777 N N . ARG A 1 90 ? -1.393 -7.300 -11.061 1.00 83.62 90 ARG A N 1
ATOM 778 C CA . ARG A 1 90 ? -2.382 -7.960 -10.200 1.00 83.62 90 ARG A CA 1
ATOM 779 C C . ARG A 1 90 ? -3.306 -6.968 -9.493 1.00 83.62 90 ARG A C 1
ATOM 781 O O . ARG A 1 90 ? -4.482 -7.273 -9.306 1.00 83.62 90 ARG A O 1
ATOM 788 N N . ASP A 1 91 ? -2.778 -5.838 -9.035 1.00 84.81 91 ASP A N 1
ATOM 789 C CA . ASP A 1 91 ? -3.567 -4.814 -8.354 1.00 84.81 91 ASP A CA 1
ATOM 790 C C . ASP A 1 91 ? -4.522 -4.115 -9.331 1.00 84.81 91 ASP A C 1
ATOM 792 O O . ASP A 1 91 ? -5.676 -3.922 -8.968 1.00 84.81 91 ASP A O 1
ATOM 796 N N . ILE A 1 92 ? -4.089 -3.827 -10.565 1.00 81.19 92 ILE A N 1
ATOM 797 C CA . ILE A 1 92 ? -4.929 -3.289 -11.645 1.00 81.19 92 ILE A CA 1
ATOM 798 C C . ILE A 1 92 ? -6.061 -4.264 -11.946 1.00 81.19 92 ILE A C 1
ATOM 800 O O . ILE A 1 92 ? -7.210 -3.875 -11.824 1.00 81.19 92 ILE A O 1
ATOM 804 N N . VAL A 1 93 ? -5.769 -5.545 -12.195 1.00 79.88 93 VAL A N 1
ATOM 805 C CA . VAL A 1 93 ? -6.810 -6.558 -12.453 1.00 79.88 93 VAL A CA 1
ATOM 806 C C . VAL A 1 93 ? -7.821 -6.631 -11.305 1.00 79.88 93 VAL A C 1
ATOM 808 O O . VAL A 1 93 ? -9.023 -6.712 -11.530 1.00 79.88 93 VAL A O 1
ATOM 811 N N . LYS A 1 94 ? -7.357 -6.574 -10.051 1.00 73.69 94 LYS A N 1
ATOM 812 C CA . LYS A 1 94 ? -8.240 -6.621 -8.875 1.00 73.69 94 LYS A CA 1
ATOM 813 C C . LYS A 1 94 ? -9.072 -5.357 -8.675 1.00 73.69 94 LYS A C 1
ATOM 815 O O . LYS A 1 94 ? -10.134 -5.455 -8.073 1.00 73.69 94 LYS A O 1
ATOM 820 N N . VAL A 1 95 ? -8.568 -4.198 -9.091 1.00 70.25 95 VAL A N 1
ATOM 821 C CA . VAL A 1 95 ? -9.278 -2.916 -8.996 1.00 70.25 95 VAL A CA 1
ATOM 822 C C . VAL A 1 95 ? -10.224 -2.742 -10.187 1.00 70.25 95 VAL A C 1
ATOM 824 O O . VAL A 1 95 ? -11.375 -2.391 -9.973 1.00 70.25 95 VAL A O 1
ATOM 827 N N . GLY A 1 96 ? -9.792 -3.073 -11.405 1.00 60.69 96 GLY A N 1
ATOM 828 C CA . GLY A 1 96 ? -10.605 -3.064 -12.625 1.00 60.69 96 GLY A CA 1
ATOM 829 C C . GLY A 1 96 ? -11.762 -4.063 -12.579 1.00 60.69 96 GLY A C 1
ATOM 830 O O . GLY A 1 96 ? -12.861 -3.735 -13.000 1.00 60.69 96 GLY A O 1
ATOM 831 N N . ALA A 1 97 ? -11.586 -5.229 -11.945 1.00 51.03 97 ALA A N 1
ATOM 832 C CA . ALA A 1 97 ? -12.688 -6.162 -11.675 1.00 51.03 97 ALA A CA 1
ATOM 833 C C . ALA A 1 97 ? -13.741 -5.626 -10.678 1.00 51.03 97 ALA A C 1
ATOM 835 O O . ALA A 1 97 ? -14.810 -6.214 -10.553 1.00 51.03 97 ALA A O 1
ATOM 836 N N . ALA A 1 98 ? -13.439 -4.548 -9.946 1.00 47.12 98 ALA A N 1
ATOM 837 C CA . ALA A 1 98 ? -14.369 -3.868 -9.042 1.00 47.12 98 ALA A CA 1
ATOM 838 C C . ALA A 1 98 ? -14.908 -2.546 -9.623 1.00 47.12 98 ALA A C 1
ATOM 840 O O . ALA A 1 98 ? -15.840 -1.982 -9.060 1.00 47.12 98 ALA A O 1
ATOM 841 N N . ALA A 1 99 ? -14.323 -2.056 -10.719 1.00 41.31 99 ALA A N 1
ATOM 842 C CA . ALA A 1 99 ? -14.643 -0.788 -11.361 1.00 41.31 99 ALA A CA 1
ATOM 843 C C . ALA A 1 99 ? -15.130 -1.046 -12.794 1.00 41.31 99 ALA A C 1
ATOM 845 O O . ALA A 1 99 ? -14.439 -0.762 -13.770 1.00 41.31 99 ALA A O 1
ATOM 846 N N . GLU A 1 100 ? -16.339 -1.589 -12.931 1.00 35.66 100 GLU A N 1
ATOM 847 C CA . GLU A 1 100 ? -17.096 -1.488 -14.183 1.00 35.66 100 GLU A CA 1
ATOM 848 C C . GLU A 1 100 ? -17.682 -0.075 -14.323 1.00 35.66 100 GLU A C 1
ATOM 850 O O . GLU A 1 100 ? -18.889 0.093 -14.398 1.00 35.66 100 GLU A O 1
ATOM 855 N N . GLU A 1 101 ? -16.850 0.963 -14.358 1.00 36.66 101 GLU A N 1
ATOM 856 C CA . GLU A 1 101 ? -17.299 2.318 -14.696 1.00 36.66 101 GLU A CA 1
ATOM 857 C C . GLU A 1 101 ? -16.314 2.948 -15.692 1.00 36.66 101 GLU A C 1
ATOM 859 O O . GLU A 1 101 ? -15.124 3.116 -15.427 1.00 36.66 101 GLU A O 1
ATOM 864 N N . ALA A 1 102 ? -16.853 3.180 -16.895 1.00 44.09 102 ALA A N 1
ATOM 865 C CA . ALA A 1 102 ? -16.254 3.783 -18.084 1.00 44.09 102 ALA A CA 1
ATOM 866 C C . ALA A 1 102 ? -15.429 5.029 -17.721 1.00 44.09 102 ALA A C 1
ATOM 868 O O . ALA A 1 102 ? -15.924 5.919 -17.048 1.00 44.09 102 ALA A O 1
ATOM 869 N N . GLU A 1 103 ? -14.128 5.082 -17.997 1.00 43.53 103 GLU A N 1
ATOM 870 C CA . GLU A 1 103 ? -13.540 5.645 -19.230 1.00 43.53 103 GLU A CA 1
ATOM 871 C C . GLU A 1 103 ? -12.074 5.165 -19.422 1.00 43.53 103 GLU A C 1
ATOM 873 O O . GLU A 1 103 ? -11.378 5.559 -20.354 1.00 43.53 103 GLU A O 1
ATOM 878 N N . ASP A 1 104 ? -11.589 4.260 -18.562 1.00 44.25 104 ASP A N 1
ATOM 879 C CA . ASP A 1 104 ? -10.168 3.891 -18.451 1.00 44.25 104 ASP A CA 1
ATOM 880 C C . ASP A 1 104 ? -9.696 2.754 -19.396 1.00 44.25 104 ASP A C 1
ATOM 882 O O . ASP A 1 104 ? -8.505 2.438 -19.420 1.00 44.25 104 ASP A O 1
ATOM 886 N N . ARG A 1 105 ? -10.572 2.153 -20.224 1.00 42.16 105 ARG A N 1
ATOM 887 C CA . ARG A 1 105 ? -10.231 0.989 -21.088 1.00 42.16 105 ARG A CA 1
ATOM 888 C C . ARG A 1 105 ? -9.203 1.289 -22.193 1.00 42.16 105 ARG A C 1
ATOM 890 O O . ARG A 1 105 ? -8.379 0.427 -22.513 1.00 42.16 105 ARG A O 1
ATOM 897 N N . GLU A 1 106 ? -9.208 2.497 -22.763 1.00 40.91 106 GLU A N 1
ATOM 898 C CA . GLU A 1 106 ? -8.197 2.902 -23.759 1.00 40.91 106 GLU A CA 1
ATOM 899 C C . GLU A 1 106 ? -6.831 3.173 -23.113 1.00 40.91 106 GLU A C 1
ATOM 901 O O . GLU A 1 106 ? -5.790 2.818 -23.676 1.00 40.91 106 GLU A O 1
ATOM 906 N N . MET A 1 107 ? -6.815 3.723 -21.890 1.00 41.66 107 MET A N 1
ATOM 907 C CA . MET A 1 107 ? -5.582 3.831 -21.113 1.00 41.66 107 MET A CA 1
ATOM 908 C C . MET A 1 107 ? -5.082 2.441 -20.718 1.00 41.66 107 MET A C 1
ATOM 910 O O . MET A 1 107 ? -3.935 2.138 -20.997 1.00 41.66 107 MET A O 1
ATOM 914 N N . GLU A 1 108 ? -5.899 1.542 -20.177 1.00 47.12 108 GLU A N 1
ATOM 915 C CA . GLU A 1 108 ? -5.445 0.193 -19.800 1.00 47.12 108 GLU A CA 1
ATOM 916 C C . GLU A 1 108 ? -4.720 -0.543 -20.946 1.00 47.12 108 GLU A C 1
ATOM 918 O O . GLU A 1 108 ? -3.650 -1.119 -20.739 1.00 47.12 108 GLU A O 1
ATOM 923 N N . SER A 1 109 ? -5.227 -0.420 -22.177 1.00 46.47 109 SER A N 1
ATOM 924 C CA . SER A 1 109 ? -4.609 -1.000 -23.379 1.00 46.47 109 SER A CA 1
ATOM 925 C C . SER A 1 109 ? -3.287 -0.314 -23.769 1.00 46.47 109 SER A C 1
ATOM 927 O O . SER A 1 109 ? -2.302 -0.985 -24.082 1.00 46.47 109 SER A O 1
ATOM 929 N N . SER A 1 110 ? -3.218 1.021 -2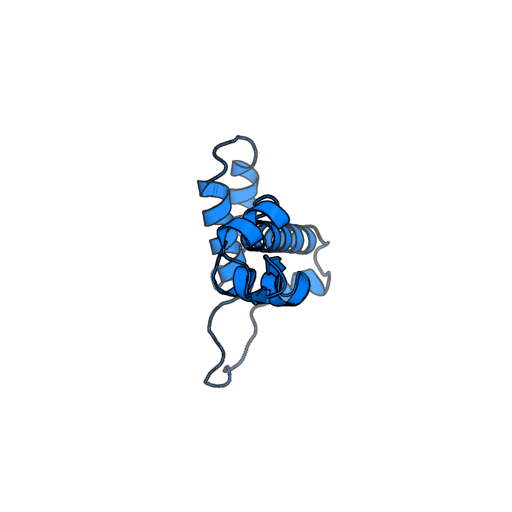3.685 1.00 52.47 110 SER A N 1
ATOM 930 C CA . SER A 1 110 ? -1.992 1.808 -23.924 1.00 52.47 110 SER A CA 1
ATOM 931 C C . SER A 1 110 ? -0.916 1.587 -22.845 1.00 52.47 110 SER A C 1
ATOM 933 O O . SER A 1 110 ? 0.287 1.683 -23.108 1.00 52.47 110 SER A O 1
ATOM 935 N N . TRP A 1 111 ? -1.340 1.270 -21.621 1.00 55.59 111 TRP A N 1
ATOM 936 C CA . TRP A 1 111 ? -0.487 1.061 -20.453 1.00 55.59 111 TRP A CA 1
ATOM 937 C C . TRP A 1 111 ? 0.089 -0.350 -20.420 1.00 55.59 111 TRP A C 1
ATOM 939 O O . TRP A 1 111 ? 1.293 -0.497 -20.222 1.00 55.59 111 TRP A O 1
ATOM 949 N N . CYS A 1 112 ? -0.727 -1.375 -20.687 1.00 53.72 112 CYS A N 1
ATOM 950 C CA . CYS A 1 112 ? -0.263 -2.756 -20.827 1.00 53.72 112 CYS A CA 1
ATOM 951 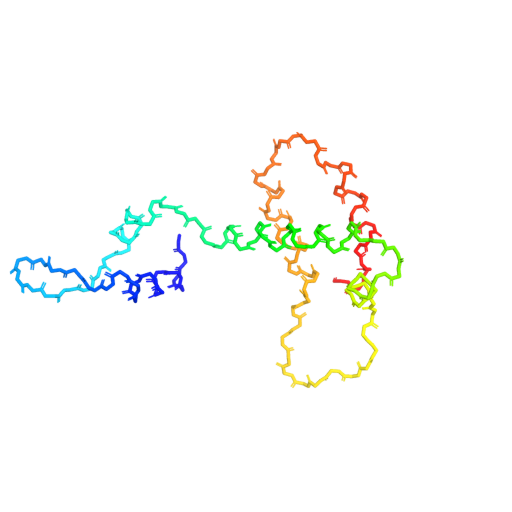C C . CYS A 1 112 ? 0.806 -2.901 -21.919 1.00 53.72 112 CYS A C 1
ATOM 953 O O . CYS A 1 112 ? 1.734 -3.683 -21.747 1.00 53.72 112 CYS A O 1
ATOM 955 N N . GLY A 1 113 ? 0.748 -2.092 -22.984 1.00 60.47 113 GLY A N 1
ATOM 956 C CA . GLY A 1 113 ? 1.787 -2.057 -24.022 1.00 60.47 113 GLY A CA 1
ATOM 957 C C . GLY A 1 113 ? 3.130 -1.453 -23.581 1.00 60.47 113 GLY A C 1
ATOM 958 O O . GLY A 1 113 ? 4.151 -1.710 -24.212 1.00 60.47 113 GLY A O 1
ATOM 959 N N . GLN A 1 114 ? 3.153 -0.662 -22.502 1.00 60.72 114 GLN A N 1
ATOM 960 C CA . GLN A 1 114 ? 4.375 -0.078 -21.924 1.00 60.72 114 GLN A CA 1
ATOM 961 C C . GLN A 1 114 ? 4.933 -0.910 -20.766 1.00 60.72 114 GLN A C 1
ATOM 963 O O . GLN A 1 114 ? 6.073 -0.697 -20.344 1.00 60.72 114 GLN A O 1
ATOM 968 N N . ILE A 1 115 ? 4.139 -1.846 -20.241 1.00 60.88 115 ILE A N 1
ATOM 969 C CA . ILE A 1 115 ? 4.600 -2.812 -19.253 1.00 60.88 115 ILE A CA 1
ATOM 970 C C . ILE A 1 115 ? 5.510 -3.807 -19.986 1.00 60.88 115 ILE A C 1
ATOM 972 O O . ILE A 1 115 ? 5.104 -4.387 -20.994 1.00 60.88 115 ILE A O 1
ATOM 976 N N . PRO A 1 116 ? 6.750 -4.017 -19.518 1.00 62.84 116 PRO A N 1
ATOM 977 C CA . PRO A 1 116 ? 7.651 -4.938 -20.187 1.00 62.84 116 PRO A CA 1
ATOM 978 C C . PRO A 1 116 ? 7.052 -6.356 -20.259 1.00 62.84 116 PRO A C 1
ATOM 980 O O . PRO A 1 116 ? 6.489 -6.806 -19.269 1.00 62.84 116 PRO A O 1
ATOM 983 N N . PRO A 1 117 ? 7.229 -7.124 -21.351 1.00 57.41 117 PRO A N 1
ATOM 984 C CA . PRO A 1 117 ? 6.671 -8.482 -21.478 1.00 57.41 117 PRO A CA 1
ATOM 985 C C . PRO A 1 117 ? 7.232 -9.486 -20.467 1.00 57.41 117 PRO A C 1
ATOM 987 O O . PRO A 1 117 ? 6.699 -10.575 -20.285 1.00 57.41 117 PRO A O 1
ATOM 990 N N . TRP A 1 118 ? 8.361 -9.142 -19.847 1.00 55.72 118 TRP A N 1
ATOM 991 C CA . TRP A 1 118 ? 8.936 -9.913 -18.759 1.00 55.72 118 TRP A CA 1
ATOM 992 C C . TRP A 1 118 ? 8.314 -9.565 -17.403 1.00 55.72 118 TRP A C 1
ATOM 994 O O . TRP A 1 118 ? 8.645 -10.246 -16.445 1.00 55.72 118 TRP A O 1
ATOM 1004 N N . ALA A 1 119 ? 7.514 -8.506 -17.280 1.00 53.00 119 ALA A N 1
ATOM 1005 C CA . ALA A 1 119 ? 6.970 -8.022 -16.013 1.00 53.00 119 ALA A CA 1
ATOM 1006 C C . ALA A 1 119 ? 6.198 -9.074 -15.223 1.00 53.00 119 ALA A C 1
ATOM 1008 O O . ALA A 1 119 ? 5.499 -9.900 -15.850 1.00 53.00 119 ALA A O 1
#

Radius of gyration: 20.1 Å; chains: 1; bounding box: 40×30×59 Å